Protein AF-A0A372DGR2-F1 (afdb_monomer_lite)

Structure (mmCIF, N/CA/C/O backbone):
data_AF-A0A372DGR2-F1
#
_entry.id   AF-A0A372DGR2-F1
#
loop_
_atom_site.group_PDB
_atom_site.id
_atom_site.type_symbol
_atom_site.label_atom_id
_atom_site.label_alt_id
_atom_site.label_comp_id
_atom_site.label_asym_id
_atom_site.label_entity_id
_atom_site.label_seq_id
_atom_site.pdbx_PDB_ins_code
_atom_s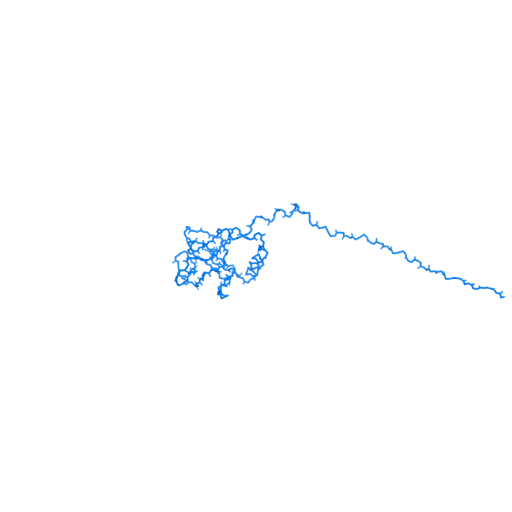ite.Cartn_x
_atom_site.Cartn_y
_atom_site.Cartn_z
_atom_site.occupancy
_atom_site.B_iso_or_equiv
_atom_site.auth_seq_id
_atom_site.auth_comp_id
_atom_site.auth_asym_id
_atom_site.auth_atom_id
_atom_site.pdbx_PDB_model_num
ATOM 1 N N . MET A 1 1 ? 51.863 -14.908 -82.531 1.00 50.97 1 MET A N 1
ATOM 2 C CA . MET A 1 1 ? 51.468 -15.697 -81.339 1.00 50.97 1 MET A CA 1
ATOM 3 C C . MET A 1 1 ? 52.268 -15.200 -80.140 1.00 50.97 1 MET A C 1
ATOM 5 O O . MET A 1 1 ? 53.485 -15.149 -80.269 1.00 50.97 1 MET A O 1
ATOM 9 N N . LYS A 1 2 ? 51.582 -14.776 -79.063 1.00 42.38 2 LYS A N 1
ATOM 10 C CA . LYS A 1 2 ? 52.027 -14.264 -77.731 1.00 42.38 2 LYS A CA 1
ATOM 11 C C . LYS A 1 2 ? 50.974 -13.221 -77.287 1.00 42.38 2 LYS A C 1
ATOM 13 O O . LYS A 1 2 ? 50.573 -12.446 -78.145 1.00 42.38 2 LYS A O 1
ATOM 18 N N . LEU A 1 3 ? 50.520 -13.110 -76.035 1.00 44.31 3 LEU A N 1
ATOM 19 C CA . LEU A 1 3 ? 50.443 -14.059 -74.906 1.00 44.31 3 LEU A CA 1
ATOM 20 C C . LEU A 1 3 ? 49.374 -13.530 -73.901 1.00 44.31 3 LEU A C 1
ATOM 22 O O . LEU A 1 3 ? 49.046 -12.350 -73.957 1.00 44.31 3 LEU A O 1
ATOM 26 N N . PHE A 1 4 ? 48.855 -14.366 -72.993 1.00 41.03 4 PHE A N 1
ATOM 27 C CA . PHE A 1 4 ? 47.950 -13.991 -71.878 1.00 41.03 4 PHE A CA 1
ATOM 28 C C . PHE A 1 4 ? 48.737 -13.845 -70.546 1.00 41.03 4 PHE A C 1
ATOM 30 O O . PHE A 1 4 ? 49.866 -14.328 -70.472 1.00 41.03 4 PHE A O 1
ATOM 37 N N . TRP A 1 5 ? 48.239 -13.260 -69.441 1.00 39.56 5 TRP A N 1
ATOM 38 C CA . TRP A 1 5 ? 46.909 -12.672 -69.154 1.00 39.56 5 TRP A CA 1
ATOM 39 C C . TRP A 1 5 ? 46.980 -11.126 -68.994 1.00 39.56 5 TRP A C 1
ATOM 41 O O . TRP A 1 5 ? 47.382 -10.506 -69.968 1.00 39.56 5 TRP A O 1
ATOM 51 N N . ILE A 1 6 ? 46.620 -10.387 -67.922 1.00 53.47 6 ILE A N 1
ATOM 52 C CA . ILE A 1 6 ? 46.228 -10.620 -66.503 1.00 53.47 6 ILE A CA 1
ATOM 53 C C . ILE A 1 6 ? 45.030 -9.698 -66.143 1.00 53.47 6 ILE A C 1
ATOM 55 O O . ILE A 1 6 ? 44.816 -8.677 -66.789 1.00 53.47 6 ILE A O 1
ATOM 59 N N . PHE A 1 7 ? 44.233 -10.065 -65.129 1.00 52.03 7 PHE A N 1
ATOM 60 C CA . PHE A 1 7 ? 43.078 -9.298 -64.628 1.00 52.03 7 PHE A CA 1
ATOM 61 C C . PHE A 1 7 ? 43.463 -7.923 -64.046 1.00 52.03 7 PHE A C 1
ATOM 63 O O . PHE A 1 7 ? 44.290 -7.842 -63.140 1.00 52.03 7 PHE A O 1
ATOM 70 N N . GLY A 1 8 ? 42.769 -6.864 -64.474 1.00 49.88 8 GLY A N 1
ATOM 71 C CA . GLY A 1 8 ? 42.747 -5.567 -63.789 1.00 49.88 8 GLY A CA 1
ATOM 72 C C . GLY A 1 8 ? 41.534 -5.446 -62.864 1.00 49.88 8 GLY A C 1
ATOM 73 O O . GLY A 1 8 ? 40.503 -4.918 -63.274 1.00 49.88 8 GLY A O 1
ATOM 74 N N . SER A 1 9 ? 41.631 -5.946 -61.631 1.00 60.91 9 SER A N 1
ATOM 75 C CA . SER A 1 9 ? 40.553 -5.812 -60.640 1.00 60.91 9 SER A CA 1
ATOM 76 C C . SER A 1 9 ? 40.361 -4.352 -60.222 1.00 60.91 9 SER A C 1
ATOM 78 O O . SER A 1 9 ? 41.267 -3.756 -59.639 1.00 60.91 9 SER A O 1
ATOM 80 N N . LEU A 1 10 ? 39.168 -3.786 -60.445 1.00 56.50 10 LEU A N 1
ATOM 81 C CA . LEU A 1 10 ? 38.790 -2.514 -59.823 1.00 56.50 10 LEU A CA 1
ATOM 82 C C . LEU A 1 10 ? 38.630 -2.713 -58.310 1.00 56.50 10 LEU A C 1
ATOM 84 O O . LEU A 1 10 ? 37.613 -3.221 -57.839 1.00 56.50 10 LEU A O 1
ATOM 88 N N . LEU A 1 11 ? 39.626 -2.270 -57.546 1.00 63.41 11 LEU A N 1
ATOM 89 C CA . LEU A 1 11 ? 39.488 -2.070 -56.108 1.00 63.41 11 LEU A CA 1
ATOM 90 C C . LEU A 1 11 ? 38.617 -0.833 -55.861 1.00 63.41 11 LEU A C 1
ATOM 92 O O . LEU A 1 11 ? 39.102 0.297 -55.871 1.00 63.41 11 LEU A O 1
ATOM 96 N N . LEU A 1 12 ? 37.323 -1.061 -55.634 1.00 62.78 12 LEU A N 1
ATOM 97 C CA . LEU A 1 12 ? 36.439 -0.064 -55.034 1.00 62.78 12 LEU A CA 1
ATOM 98 C C . LEU A 1 12 ? 36.964 0.279 -53.628 1.00 62.78 12 LEU A C 1
ATOM 100 O O . LEU A 1 12 ? 37.044 -0.623 -52.789 1.00 62.78 12 LEU A O 1
ATOM 104 N N . PRO A 1 13 ? 37.304 1.545 -53.328 1.00 56.25 13 PRO A N 1
ATOM 105 C CA . PRO A 1 13 ? 37.639 1.933 -51.969 1.00 56.25 13 PRO A CA 1
ATOM 106 C C . PRO A 1 13 ? 36.369 1.874 -51.113 1.00 56.25 13 PRO A C 1
ATOM 108 O O . PRO A 1 13 ? 35.437 2.653 -51.322 1.00 56.25 13 PRO A O 1
ATOM 111 N N . LEU A 1 14 ? 36.325 0.966 -50.133 1.00 63.41 14 LEU A N 1
ATOM 112 C CA . LEU A 1 14 ? 35.299 1.021 -49.093 1.00 63.41 14 LEU A CA 1
ATOM 113 C C . LEU A 1 14 ? 35.525 2.288 -48.265 1.00 63.41 14 LEU A C 1
ATOM 115 O O . LEU A 1 14 ? 36.406 2.337 -47.405 1.00 63.41 14 LEU A O 1
ATOM 119 N N . ALA A 1 15 ? 34.711 3.310 -48.518 1.00 63.06 15 ALA A N 1
ATOM 120 C CA . ALA A 1 15 ? 34.614 4.465 -47.645 1.00 63.06 15 ALA A CA 1
ATOM 121 C C . ALA A 1 15 ? 34.016 4.014 -46.304 1.00 63.06 15 ALA A C 1
ATOM 123 O O . ALA A 1 15 ? 32.806 3.818 -46.181 1.00 63.06 15 ALA A O 1
ATOM 124 N N . LEU A 1 16 ? 34.878 3.825 -45.303 1.00 60.34 16 LEU A N 1
ATOM 125 C CA . LEU A 1 16 ? 34.468 3.617 -43.919 1.00 60.34 16 LEU A CA 1
ATOM 126 C C . LEU A 1 16 ? 33.766 4.886 -43.427 1.00 60.34 16 LEU A C 1
ATOM 128 O O . LEU A 1 16 ? 34.415 5.855 -43.034 1.00 60.34 16 LEU A O 1
ATOM 132 N N . ALA A 1 17 ? 32.434 4.883 -43.467 1.00 66.88 17 ALA A N 1
ATOM 133 C CA . ALA A 1 17 ? 31.646 5.900 -42.790 1.00 66.88 17 ALA A CA 1
ATOM 134 C C . ALA A 1 17 ? 31.990 5.868 -41.288 1.00 66.88 17 ALA A C 1
ATOM 136 O O . ALA A 1 17 ? 32.065 4.774 -40.715 1.00 66.88 17 ALA A O 1
ATOM 137 N N . PRO A 1 18 ? 32.202 7.024 -40.632 1.00 59.94 18 PRO A N 1
ATOM 138 C CA . PRO A 1 18 ? 32.407 7.046 -39.194 1.00 59.94 18 PRO A CA 1
ATOM 139 C C . PRO A 1 18 ? 31.157 6.477 -38.524 1.00 59.94 18 PRO A C 1
ATOM 141 O O . PRO A 1 18 ? 30.049 6.978 -38.728 1.00 59.94 18 PRO A O 1
ATOM 144 N N . ILE A 1 19 ? 31.332 5.415 -37.738 1.00 66.06 19 ILE A N 1
ATOM 145 C CA . ILE A 1 19 ? 30.245 4.870 -36.930 1.00 66.06 19 ILE A CA 1
ATOM 146 C C . ILE A 1 19 ? 29.890 5.957 -35.919 1.00 66.06 19 ILE A C 1
ATOM 148 O O . ILE A 1 19 ? 30.686 6.243 -35.026 1.00 66.06 19 ILE A O 1
ATOM 152 N N . ALA A 1 20 ? 28.726 6.588 -36.075 1.00 62.59 20 ALA A N 1
ATOM 153 C CA . ALA A 1 20 ? 28.216 7.518 -35.081 1.00 62.59 20 ALA A CA 1
ATOM 154 C C . ALA A 1 20 ? 27.999 6.727 -33.787 1.00 62.59 20 ALA A C 1
ATOM 156 O O . ALA A 1 20 ? 27.047 5.952 -33.673 1.00 62.59 20 ALA A O 1
ATOM 157 N N . GLN A 1 21 ? 28.936 6.856 -32.846 1.00 55.84 21 GLN A N 1
ATOM 158 C CA . GLN A 1 21 ? 28.847 6.187 -31.560 1.00 55.84 21 GLN A CA 1
ATOM 159 C C . GLN A 1 21 ? 27.651 6.787 -30.828 1.00 55.84 21 GLN A C 1
ATOM 161 O O . GLN A 1 21 ? 27.705 7.934 -30.394 1.00 55.84 21 GLN A O 1
ATOM 166 N N . ALA A 1 22 ? 26.562 6.023 -30.724 1.00 58.34 22 ALA A N 1
ATOM 167 C CA . ALA A 1 22 ? 25.465 6.374 -29.838 1.00 58.34 22 ALA A CA 1
ATOM 168 C C . ALA A 1 22 ? 26.050 6.478 -28.427 1.00 58.34 22 ALA A C 1
ATOM 170 O O . ALA A 1 22 ? 26.520 5.477 -27.881 1.00 58.34 22 ALA A O 1
ATOM 171 N N . GLU A 1 23 ? 26.104 7.697 -27.893 1.00 56.72 23 GLU A N 1
ATOM 172 C CA . GLU A 1 23 ? 26.782 7.979 -26.634 1.00 56.72 23 GLU A CA 1
ATOM 173 C C . GLU A 1 23 ? 26.111 7.182 -25.516 1.00 56.72 23 GLU A C 1
ATOM 175 O O . GLU A 1 23 ? 24.978 7.462 -25.122 1.00 56.72 23 GLU A O 1
ATOM 180 N N . THR A 1 24 ? 26.800 6.154 -25.014 1.00 60.50 24 THR A N 1
ATOM 181 C CA . THR A 1 24 ? 26.371 5.445 -23.809 1.00 60.50 24 THR A CA 1
ATOM 182 C C . THR A 1 24 ? 26.334 6.467 -22.673 1.00 60.50 24 THR A C 1
ATOM 184 O O . THR A 1 24 ? 27.393 7.044 -22.396 1.00 60.50 24 THR A O 1
ATOM 187 N N . PRO A 1 25 ? 25.175 6.717 -22.032 1.00 52.19 25 PRO A N 1
ATOM 188 C CA . PRO A 1 25 ? 25.067 7.742 -21.001 1.00 52.19 25 PRO A CA 1
ATOM 189 C C . PRO A 1 25 ? 26.138 7.551 -19.929 1.00 52.19 25 PRO A C 1
ATOM 191 O O . PRO A 1 25 ? 26.360 6.427 -19.467 1.00 52.19 25 PRO A O 1
ATOM 194 N N . ARG A 1 26 ? 26.820 8.636 -19.541 1.00 55.31 26 ARG A N 1
ATOM 195 C CA . ARG A 1 26 ? 27.791 8.572 -18.445 1.00 55.31 26 ARG A CA 1
ATOM 196 C C . ARG A 1 26 ? 27.059 8.148 -17.171 1.00 55.31 26 ARG A C 1
ATOM 198 O O . ARG A 1 26 ? 25.943 8.595 -16.908 1.00 55.31 26 ARG A O 1
ATOM 205 N N . SER A 1 27 ? 27.708 7.306 -16.370 1.00 55.25 27 SER A N 1
ATOM 206 C CA . SER A 1 27 ? 27.178 6.783 -15.100 1.00 55.25 27 SER A CA 1
ATOM 207 C C . SER A 1 27 ? 26.738 7.871 -14.120 1.00 55.25 27 SER A C 1
ATOM 209 O O . SER A 1 27 ? 25.918 7.621 -13.237 1.00 55.25 27 SER A O 1
ATOM 211 N N . ASP A 1 28 ? 27.292 9.067 -14.280 1.00 56.03 28 ASP A N 1
ATOM 212 C CA . ASP A 1 28 ? 27.238 10.135 -13.292 1.00 56.03 28 ASP A CA 1
ATOM 213 C C . ASP A 1 28 ? 26.069 11.094 -13.588 1.00 56.03 28 ASP A C 1
ATOM 215 O O . ASP A 1 28 ? 25.404 11.562 -12.667 1.00 56.03 28 ASP A O 1
ATOM 219 N N . ASP A 1 29 ? 25.705 11.256 -14.867 1.00 51.03 29 ASP A N 1
ATOM 220 C CA . ASP A 1 29 ? 24.482 11.955 -15.296 1.00 51.03 29 ASP A CA 1
ATOM 221 C C . ASP A 1 29 ? 23.209 11.152 -14.945 1.00 51.03 29 ASP A C 1
ATOM 223 O O . ASP A 1 29 ? 22.126 11.711 -14.766 1.00 51.03 29 ASP A O 1
ATOM 227 N N . MET A 1 30 ? 23.335 9.830 -14.764 1.00 49.31 30 MET A N 1
ATOM 228 C CA . MET A 1 30 ? 22.242 8.933 -14.357 1.00 49.31 30 MET A CA 1
ATOM 229 C C . MET A 1 30 ? 21.843 9.080 -12.869 1.00 49.31 30 MET A C 1
ATOM 231 O O . MET A 1 30 ? 20.979 8.353 -12.380 1.00 49.31 30 MET A O 1
ATOM 235 N N . GLN A 1 31 ? 22.432 10.029 -12.132 1.00 49.44 31 GLN A N 1
ATOM 236 C CA . GLN A 1 31 ? 22.190 10.215 -10.695 1.00 49.44 31 GLN A CA 1
ATOM 237 C C . GLN A 1 31 ? 21.084 11.241 -10.373 1.00 49.44 31 GLN A C 1
ATOM 239 O O . GLN A 1 31 ? 20.654 11.323 -9.224 1.00 49.44 31 GLN A O 1
ATOM 244 N N . LEU A 1 32 ? 20.545 11.967 -11.367 1.00 50.12 32 LEU A N 1
ATOM 245 C CA . LEU A 1 32 ? 19.488 12.980 -11.165 1.00 50.12 32 LEU A CA 1
ATOM 246 C C . LEU A 1 32 ? 18.043 12.514 -11.463 1.00 50.12 32 LEU A C 1
ATOM 248 O O . LEU A 1 32 ? 17.153 13.338 -11.662 1.00 50.12 32 LEU A O 1
ATOM 252 N N . ALA A 1 33 ? 17.788 11.201 -11.463 1.00 46.50 33 ALA A N 1
ATOM 253 C CA . ALA A 1 33 ? 16.443 10.620 -11.627 1.00 46.50 33 ALA A CA 1
ATOM 254 C C . ALA A 1 33 ? 16.054 9.606 -10.525 1.00 46.50 33 ALA A C 1
ATOM 256 O O . ALA A 1 33 ? 15.046 8.913 -10.650 1.00 46.50 33 ALA A O 1
ATOM 257 N N . LEU A 1 34 ? 16.843 9.515 -9.444 1.00 46.91 34 LEU A N 1
ATOM 258 C CA . LEU A 1 34 ? 16.670 8.545 -8.352 1.00 46.91 34 LEU A CA 1
ATOM 259 C C . LEU A 1 34 ? 16.427 9.208 -6.984 1.00 46.91 34 LEU A C 1
ATOM 261 O O . LEU A 1 34 ? 16.972 8.793 -5.964 1.00 46.91 34 LEU A O 1
ATOM 265 N N . THR A 1 35 ? 15.530 10.197 -6.932 1.00 48.56 35 THR A N 1
ATOM 266 C CA . THR A 1 35 ? 14.737 10.409 -5.711 1.00 48.56 35 THR A CA 1
ATOM 267 C C . THR A 1 35 ? 13.869 9.166 -5.532 1.00 48.56 35 THR A C 1
ATOM 269 O O . THR A 1 35 ? 12.866 9.032 -6.234 1.00 48.56 35 THR A O 1
ATOM 272 N N . ASP A 1 36 ? 14.317 8.224 -4.696 1.00 54.34 36 ASP A N 1
ATOM 273 C CA . ASP A 1 36 ? 13.857 6.830 -4.722 1.00 54.34 36 ASP A CA 1
ATOM 274 C C . ASP A 1 36 ? 12.318 6.712 -4.781 1.00 54.34 36 ASP A C 1
ATOM 276 O O . ASP A 1 36 ? 11.640 7.065 -3.807 1.00 54.34 36 ASP A O 1
ATOM 280 N N . PRO A 1 37 ? 11.748 6.209 -5.896 1.00 55.31 37 PRO A N 1
ATOM 281 C CA . PRO A 1 37 ? 10.303 6.098 -6.052 1.00 55.31 37 PRO A CA 1
ATOM 282 C C . PRO A 1 37 ? 9.683 5.058 -5.106 1.00 55.31 37 PRO A C 1
ATOM 284 O O . PRO A 1 37 ? 8.457 4.988 -5.000 1.00 55.31 37 PRO A O 1
ATOM 287 N N . LEU A 1 38 ? 10.479 4.218 -4.441 1.00 60.34 38 LEU A N 1
ATOM 288 C CA . LEU A 1 38 ? 10.016 3.072 -3.660 1.00 60.34 38 LEU A CA 1
ATOM 289 C C . LEU A 1 38 ? 9.844 3.371 -2.161 1.00 60.34 38 LEU A C 1
ATOM 291 O O . LEU A 1 38 ? 9.204 2.576 -1.476 1.00 60.34 38 LEU A O 1
ATOM 295 N N . GLN A 1 39 ? 10.279 4.546 -1.685 1.00 66.25 39 GLN A N 1
ATOM 296 C CA . GLN A 1 39 ? 10.120 5.021 -0.294 1.00 66.25 39 GLN A CA 1
ATOM 297 C C . GLN A 1 39 ? 8.675 4.965 0.240 1.00 66.25 39 GLN A C 1
ATOM 299 O O . GLN A 1 39 ? 8.468 4.825 1.441 1.00 66.25 39 GLN A O 1
ATOM 304 N N . ASN A 1 40 ? 7.676 5.051 -0.645 1.00 84.69 40 ASN A N 1
ATOM 305 C CA . ASN A 1 40 ? 6.256 5.056 -0.285 1.00 84.69 40 ASN A CA 1
ATOM 306 C C . ASN A 1 40 ? 5.556 3.695 -0.488 1.00 84.69 40 ASN A C 1
ATOM 308 O O . ASN A 1 40 ? 4.326 3.639 -0.581 1.00 84.69 40 ASN A O 1
ATOM 312 N N . LEU A 1 41 ? 6.300 2.597 -0.638 1.00 89.12 41 LEU A N 1
ATOM 313 C CA . LEU A 1 41 ? 5.707 1.261 -0.696 1.00 89.12 41 LEU A CA 1
ATOM 314 C C . LEU A 1 41 ? 5.372 0.749 0.705 1.00 89.12 41 LEU A C 1
ATOM 316 O O . LEU A 1 41 ? 6.167 0.887 1.629 1.00 89.12 41 LEU A O 1
ATOM 320 N N . CYS A 1 42 ? 4.224 0.087 0.836 1.00 92.12 42 CYS A N 1
ATOM 321 C CA . CYS A 1 42 ? 3.824 -0.587 2.068 1.00 92.12 42 CYS A CA 1
ATOM 322 C C . CYS A 1 42 ? 3.165 -1.939 1.766 1.00 92.12 42 CYS A C 1
ATOM 324 O O . CYS A 1 42 ? 2.511 -2.108 0.736 1.00 92.12 42 CYS A O 1
ATOM 326 N N . ILE A 1 43 ? 3.298 -2.893 2.683 1.00 93.44 43 ILE A N 1
ATOM 327 C CA . ILE A 1 43 ? 2.576 -4.168 2.667 1.00 93.44 43 ILE A CA 1
ATOM 328 C C . ILE A 1 43 ? 1.442 -4.096 3.690 1.00 93.44 43 ILE A C 1
ATOM 330 O O . ILE A 1 43 ? 1.646 -3.665 4.828 1.00 93.44 43 ILE A O 1
ATOM 334 N N . VAL A 1 44 ? 0.246 -4.524 3.290 1.00 96.31 44 VAL A N 1
ATOM 335 C CA . VAL A 1 44 ? -0.889 -4.697 4.201 1.00 96.31 44 VAL A CA 1
ATOM 336 C C . VAL A 1 44 ? -0.618 -5.879 5.133 1.00 96.31 44 VAL A C 1
ATOM 338 O O . VA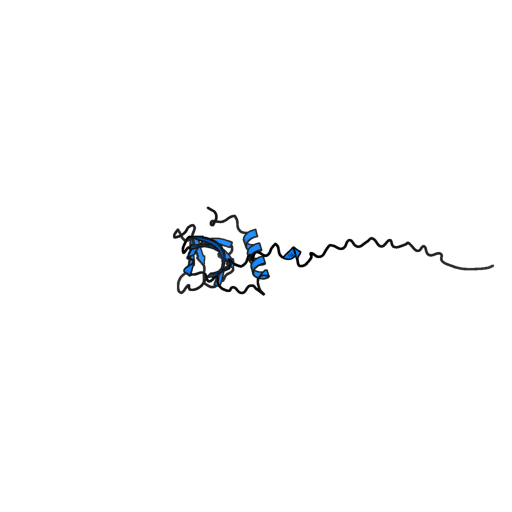L A 1 44 ? -0.298 -6.977 4.680 1.00 96.31 44 VAL A O 1
ATOM 341 N N . THR A 1 45 ? -0.738 -5.652 6.438 1.00 95.75 45 THR A N 1
ATOM 342 C CA . THR A 1 45 ? -0.422 -6.633 7.483 1.00 95.75 45 THR A CA 1
ATOM 343 C C . THR A 1 45 ? -1.312 -6.450 8.720 1.00 95.75 45 THR A C 1
ATOM 345 O O . THR A 1 45 ? -2.143 -5.544 8.782 1.00 95.75 45 THR A O 1
ATOM 348 N N . ASN A 1 46 ? -1.132 -7.308 9.727 1.00 95.62 46 ASN A N 1
ATOM 349 C CA . ASN A 1 46 ? -1.848 -7.320 11.009 1.00 95.62 46 ASN A CA 1
ATOM 350 C C . ASN A 1 46 ? -3.377 -7.522 10.924 1.00 95.62 46 ASN A C 1
ATOM 352 O O . ASN A 1 46 ? -4.064 -7.401 11.941 1.00 95.62 46 ASN A O 1
ATOM 356 N N . ILE A 1 47 ? -3.934 -7.892 9.763 1.00 96.44 47 ILE A N 1
ATOM 357 C CA . ILE A 1 47 ? -5.340 -8.306 9.666 1.00 96.44 47 ILE A CA 1
ATOM 358 C C . ILE A 1 47 ? -5.476 -9.707 10.273 1.00 96.44 47 ILE A C 1
ATOM 360 O O . ILE A 1 47 ? -4.966 -10.680 9.721 1.00 96.44 47 ILE A O 1
ATOM 364 N N . GLN A 1 48 ? -6.178 -9.801 11.404 1.00 96.94 48 GLN A N 1
ATOM 365 C CA . GLN A 1 48 ? -6.485 -11.070 12.083 1.00 96.94 48 GLN A CA 1
ATOM 366 C C . GLN A 1 48 ? -7.829 -11.669 11.632 1.00 96.94 48 GLN A C 1
ATOM 368 O O . GLN A 1 48 ? -8.007 -12.884 11.639 1.00 96.94 48 GLN A O 1
ATOM 373 N N . GLN A 1 49 ? -8.791 -10.817 11.261 1.00 94.81 49 GLN A N 1
ATOM 374 C CA . GLN A 1 49 ? -10.127 -11.188 10.784 1.00 94.81 49 GLN A CA 1
ATOM 375 C C . GLN A 1 49 ? -10.646 -10.118 9.811 1.00 94.81 49 GLN A C 1
ATOM 377 O O . GLN A 1 49 ? -10.351 -8.934 9.975 1.00 94.81 49 GLN A O 1
ATOM 382 N N . GLY A 1 50 ? -11.462 -10.519 8.834 1.00 94.94 50 GLY A N 1
ATOM 383 C CA . GLY A 1 50 ? -12.019 -9.604 7.833 1.00 94.94 50 GLY A CA 1
ATOM 384 C C . GLY A 1 50 ? -10.978 -9.120 6.818 1.00 94.94 50 GLY A C 1
ATOM 385 O O . GLY A 1 50 ? -10.078 -9.867 6.451 1.00 94.94 50 GLY A O 1
ATOM 386 N N . GLN A 1 51 ? -11.132 -7.882 6.342 1.00 97.12 51 GLN A N 1
ATOM 387 C CA . GLN A 1 51 ? -10.269 -7.243 5.340 1.00 97.12 51 GLN A CA 1
ATOM 388 C C . GLN A 1 51 ? -10.079 -5.752 5.656 1.00 97.12 51 GLN A C 1
ATOM 390 O O . GLN A 1 51 ? -10.974 -5.104 6.208 1.00 97.12 51 GLN A O 1
ATOM 395 N N . LEU A 1 52 ? -8.942 -5.179 5.253 1.00 97.81 52 LEU A N 1
ATOM 396 C CA . LEU A 1 52 ? -8.670 -3.747 5.375 1.00 97.81 52 LEU A CA 1
ATOM 397 C C . LEU A 1 52 ? -9.513 -2.971 4.354 1.00 97.81 52 LEU A C 1
ATOM 399 O O . LEU A 1 52 ? -9.260 -3.002 3.153 1.00 97.81 52 LEU A O 1
ATOM 403 N N . ALA A 1 53 ? -10.533 -2.269 4.843 1.00 97.19 53 ALA A N 1
ATOM 404 C CA . ALA A 1 53 ? -11.465 -1.514 4.012 1.00 97.19 53 ALA A CA 1
ATOM 405 C C . ALA A 1 53 ? -10.798 -0.315 3.307 1.00 97.19 53 ALA A C 1
ATOM 407 O O . ALA A 1 53 ? -10.435 0.662 3.967 1.00 97.19 53 ALA A O 1
ATOM 408 N N . VAL A 1 54 ? -10.740 -0.358 1.972 1.00 95.94 54 VAL A N 1
ATOM 409 C CA . VAL A 1 54 ? -10.460 0.798 1.105 1.00 95.94 54 VAL A CA 1
ATOM 410 C C . VAL A 1 54 ? -11.716 1.658 1.017 1.00 95.94 54 VAL A C 1
ATOM 412 O O . VAL A 1 54 ? -12.804 1.142 0.750 1.00 95.94 54 VAL A O 1
ATOM 415 N N . ARG A 1 55 ? -11.583 2.969 1.221 1.00 95.25 55 ARG A N 1
ATOM 416 C CA . ARG A 1 55 ? -12.703 3.916 1.333 1.00 95.25 55 ARG A CA 1
ATOM 417 C C . ARG A 1 55 ? -12.563 5.085 0.367 1.00 95.25 55 ARG A C 1
ATOM 419 O O . ARG A 1 55 ? -11.460 5.448 -0.032 1.00 95.25 55 ARG A O 1
ATOM 426 N N . ASN A 1 56 ? -13.690 5.707 0.027 1.00 91.50 56 ASN A N 1
ATOM 427 C CA . ASN A 1 56 ? -13.704 6.906 -0.825 1.00 91.50 56 ASN A CA 1
ATOM 428 C C . ASN A 1 56 ? -13.077 8.132 -0.128 1.00 91.50 56 ASN A C 1
ATOM 430 O O . ASN A 1 56 ? -12.583 9.031 -0.798 1.00 91.50 56 ASN A O 1
ATOM 434 N N . SER A 1 57 ? -13.101 8.162 1.206 1.00 92.56 57 SER A N 1
ATOM 435 C CA . SER A 1 57 ? -12.574 9.226 2.070 1.00 92.56 57 SER A CA 1
ATOM 436 C C . SER A 1 57 ? -12.165 8.642 3.436 1.00 92.56 57 SER A C 1
ATOM 438 O O . SER A 1 57 ? -12.605 7.532 3.767 1.00 92.56 57 SER A O 1
ATOM 440 N N . PRO A 1 58 ? -11.365 9.352 4.257 1.00 93.50 58 PRO A N 1
ATOM 441 C CA . PRO A 1 58 ? -11.075 8.958 5.638 1.00 93.50 58 PRO A CA 1
ATOM 442 C C . PRO A 1 58 ? -12.357 8.644 6.421 1.00 93.50 58 PRO A C 1
ATOM 444 O O . PRO A 1 58 ? -13.294 9.439 6.442 1.00 93.50 58 PRO A O 1
ATOM 447 N N . GLY A 1 59 ? -12.441 7.452 7.018 1.00 89.44 59 GLY A N 1
ATOM 448 C CA . GLY A 1 59 ? -13.628 6.976 7.746 1.00 89.44 59 GLY A CA 1
ATOM 449 C C . GLY A 1 59 ? -14.879 6.671 6.899 1.00 89.44 59 GLY A C 1
ATOM 450 O O . GLY A 1 59 ? -15.768 5.976 7.388 1.00 89.44 59 GLY A O 1
ATOM 451 N N . GLY A 1 60 ? -14.944 7.114 5.638 1.00 91.50 60 GLY A N 1
ATOM 452 C CA . GLY A 1 60 ? -16.116 7.016 4.760 1.00 91.50 60 GLY A CA 1
ATOM 453 C C . GLY A 1 60 ? -16.500 5.596 4.325 1.00 91.50 60 GLY A C 1
ATOM 454 O O . GLY A 1 60 ? -15.963 4.599 4.809 1.00 91.50 60 GLY A O 1
ATOM 455 N N . GLN A 1 61 ? -17.452 5.480 3.395 1.00 93.12 61 GLN A N 1
ATOM 456 C CA . GLN A 1 61 ? -17.951 4.181 2.927 1.00 93.12 61 GLN A CA 1
ATOM 457 C C . GLN A 1 61 ? -16.833 3.318 2.310 1.00 93.12 61 GLN A C 1
ATOM 459 O O . GLN A 1 61 ? -16.022 3.802 1.516 1.00 93.12 61 GLN A O 1
ATOM 464 N N . SER A 1 62 ? -16.823 2.028 2.665 1.00 94.31 62 SER A N 1
ATOM 465 C CA . SER A 1 62 ? -15.941 1.018 2.068 1.00 94.31 62 SER A CA 1
ATOM 466 C C . SER A 1 62 ? -16.369 0.676 0.638 1.00 94.31 62 SER A C 1
ATOM 468 O O . SER A 1 62 ? -17.560 0.512 0.371 1.00 94.31 62 SER A O 1
ATOM 470 N N . ARG A 1 63 ? -15.393 0.535 -0.263 1.00 93.19 63 ARG A N 1
ATOM 471 C CA . ARG A 1 63 ? -15.583 0.165 -1.679 1.00 93.19 63 ARG A CA 1
ATOM 472 C C . ARG A 1 63 ? -14.901 -1.147 -2.082 1.00 93.19 63 ARG A C 1
ATOM 474 O O . ARG A 1 63 ? -15.231 -1.699 -3.127 1.00 93.19 63 ARG A O 1
ATOM 481 N N . ALA A 1 64 ? -13.926 -1.601 -1.298 1.00 95.00 64 ALA A N 1
ATOM 482 C CA . ALA A 1 64 ? -13.154 -2.827 -1.494 1.00 95.00 64 ALA A CA 1
ATOM 483 C C . ALA A 1 64 ? -12.481 -3.216 -0.167 1.00 95.00 64 ALA A C 1
ATOM 485 O O . ALA A 1 64 ? -12.309 -2.364 0.706 1.00 95.00 64 ALA A O 1
ATOM 486 N N . GLY A 1 65 ? -12.078 -4.476 -0.025 1.00 96.88 65 GLY A N 1
ATOM 487 C CA . GLY A 1 65 ? -11.216 -4.936 1.063 1.00 96.88 65 GLY A CA 1
ATOM 488 C C . GLY A 1 65 ? -9.860 -5.386 0.525 1.00 96.88 65 GLY A C 1
ATOM 489 O O . GLY A 1 65 ? -9.796 -5.955 -0.565 1.00 96.88 65 GLY A O 1
ATOM 490 N N . LEU A 1 66 ? -8.794 -5.104 1.273 1.00 97.75 66 LEU A N 1
ATOM 491 C CA . LEU A 1 66 ? -7.459 -5.660 1.058 1.00 97.75 66 LEU A CA 1
ATOM 492 C C . LEU A 1 66 ? -7.212 -6.790 2.058 1.00 97.75 66 LEU A C 1
ATOM 494 O O . LEU A 1 66 ? -7.646 -6.713 3.211 1.00 97.75 66 LEU A O 1
ATOM 498 N N . ASP A 1 67 ? -6.504 -7.813 1.605 1.00 97.69 67 ASP A N 1
ATOM 499 C CA . ASP A 1 67 ? -6.021 -8.921 2.423 1.00 97.69 67 ASP A CA 1
ATOM 500 C C . ASP A 1 67 ? -4.611 -8.591 2.958 1.00 97.69 67 ASP A C 1
ATOM 502 O O . ASP A 1 67 ? -4.005 -7.592 2.554 1.00 97.69 67 ASP A O 1
ATOM 506 N N . ASN A 1 68 ? -4.055 -9.424 3.847 1.00 96.06 68 ASN A N 1
ATOM 507 C CA . ASN A 1 68 ? -2.615 -9.357 4.127 1.00 96.06 68 ASN A CA 1
ATOM 508 C C . ASN A 1 68 ? -1.820 -9.630 2.829 1.00 96.06 68 ASN A C 1
ATOM 510 O O . ASN A 1 68 ? -2.343 -10.209 1.874 1.00 96.06 68 ASN A O 1
ATOM 514 N N . ASP A 1 69 ? -0.564 -9.190 2.779 1.00 94.06 69 ASP A N 1
ATOM 515 C CA . ASP A 1 69 ? 0.336 -9.334 1.622 1.00 94.06 69 ASP A CA 1
ATOM 516 C C . ASP A 1 69 ? -0.113 -8.577 0.350 1.00 94.06 69 ASP A C 1
ATOM 518 O O . ASP A 1 69 ? 0.486 -8.715 -0.722 1.00 94.06 69 ASP A O 1
ATOM 522 N N . ASN A 1 70 ? -1.128 -7.706 0.443 1.00 95.06 70 ASN A N 1
ATOM 523 C CA . ASN A 1 70 ? -1.367 -6.681 -0.573 1.00 95.06 70 ASN A CA 1
ATOM 524 C C . ASN A 1 70 ? -0.232 -5.641 -0.547 1.00 95.06 70 ASN A C 1
ATOM 526 O O . ASN A 1 70 ? -0.058 -4.929 0.442 1.00 95.06 70 ASN A O 1
ATOM 530 N N . LEU A 1 71 ? 0.502 -5.508 -1.655 1.00 93.31 71 LEU A N 1
ATOM 531 C CA . LEU A 1 71 ? 1.478 -4.436 -1.859 1.00 93.31 71 LEU A CA 1
ATOM 532 C C . LEU A 1 71 ? 0.759 -3.180 -2.358 1.00 93.31 71 LEU A C 1
ATOM 534 O O . LEU A 1 71 ? 0.059 -3.219 -3.377 1.00 93.31 71 LEU A O 1
ATOM 538 N N . VAL A 1 72 ? 0.973 -2.058 -1.677 1.00 93.38 72 VAL A N 1
ATOM 539 C CA . VAL A 1 72 ? 0.396 -0.755 -2.015 1.00 93.38 72 VAL A CA 1
ATOM 540 C C . VAL A 1 72 ? 1.474 0.321 -2.151 1.00 93.38 72 VAL A C 1
ATOM 542 O O . VAL A 1 72 ? 2.548 0.225 -1.563 1.00 93.38 72 VAL A O 1
ATOM 545 N N . GLU A 1 73 ? 1.172 1.363 -2.919 1.00 91.19 73 GLU A N 1
ATOM 546 C CA . GLU A 1 73 ? 1.929 2.619 -2.963 1.00 91.19 73 GLU A CA 1
ATOM 547 C C . GLU A 1 73 ? 1.101 3.718 -2.284 1.00 91.19 73 GLU A C 1
ATOM 549 O O . GLU A 1 73 ? -0.098 3.836 -2.551 1.00 91.19 73 GLU A O 1
ATOM 554 N N . VAL A 1 74 ? 1.727 4.502 -1.403 1.00 91.38 74 VAL A N 1
ATOM 555 C CA . VAL A 1 74 ? 1.123 5.634 -0.682 1.00 91.38 74 VAL A CA 1
ATOM 556 C C . VAL A 1 74 ? 1.431 6.951 -1.402 1.00 91.38 74 VAL A C 1
ATOM 558 O O . VAL A 1 74 ? 2.576 7.219 -1.763 1.00 91.38 74 VAL A O 1
ATOM 561 N N . TYR A 1 75 ? 0.431 7.822 -1.554 1.00 86.38 75 TYR A N 1
ATOM 562 C CA . TYR A 1 75 ? 0.616 9.161 -2.152 1.00 86.38 75 TYR A CA 1
ATOM 563 C C . TYR A 1 75 ? 0.307 10.305 -1.188 1.00 86.38 75 TYR A C 1
ATOM 565 O O . TYR A 1 75 ? 0.772 11.423 -1.388 1.00 86.38 75 TYR A O 1
ATOM 573 N N . GLN A 1 76 ? -0.492 10.042 -0.153 1.00 89.88 76 GLN A N 1
ATOM 574 C CA . GLN A 1 76 ? -0.942 11.049 0.803 1.00 89.88 76 GLN A CA 1
ATOM 575 C C . GLN A 1 76 ? -1.216 10.401 2.162 1.00 89.88 76 GLN A C 1
ATOM 577 O O . GLN A 1 76 ? -1.635 9.244 2.226 1.00 89.88 76 GLN A O 1
ATOM 582 N N . GLN A 1 77 ? -1.040 11.163 3.240 1.00 91.12 77 GLN A N 1
ATOM 583 C CA . GLN A 1 77 ? -1.436 10.774 4.590 1.00 91.12 77 GLN A CA 1
ATOM 584 C C . GLN A 1 77 ? -2.234 11.903 5.257 1.00 91.12 77 GLN A C 1
ATOM 586 O O . GLN A 1 77 ? -1.931 13.082 5.081 1.00 91.12 77 GLN A O 1
ATOM 591 N N . GLN A 1 78 ? -3.254 11.535 6.031 1.00 93.00 78 GLN A N 1
ATOM 592 C CA . GLN A 1 78 ? -4.096 12.428 6.822 1.00 93.00 78 GLN A CA 1
ATOM 593 C C . GLN A 1 78 ? -4.364 11.775 8.187 1.00 93.00 78 GLN A C 1
ATOM 595 O O . GLN A 1 78 ? -5.290 10.979 8.353 1.00 93.00 78 GLN A O 1
ATOM 600 N N . GLY A 1 79 ? -3.519 12.082 9.175 1.00 93.69 79 GLY A N 1
ATOM 601 C CA . GLY A 1 79 ? -3.563 11.431 10.488 1.00 93.69 79 GLY A CA 1
ATOM 602 C C . GLY A 1 79 ? -3.295 9.926 10.379 1.00 93.69 79 GLY A C 1
ATOM 603 O O . GLY A 1 79 ? -2.267 9.515 9.841 1.00 93.69 79 GLY A O 1
ATOM 604 N N . ASN A 1 80 ? -4.232 9.106 10.862 1.00 95.94 80 ASN A N 1
ATOM 605 C CA . ASN A 1 80 ? -4.170 7.641 10.788 1.00 95.94 80 ASN A CA 1
ATOM 606 C C . ASN A 1 80 ? -4.745 7.055 9.478 1.00 95.94 80 ASN A C 1
ATOM 608 O O . ASN A 1 80 ? -5.098 5.874 9.437 1.00 95.94 80 ASN A O 1
ATOM 612 N N . TRP A 1 8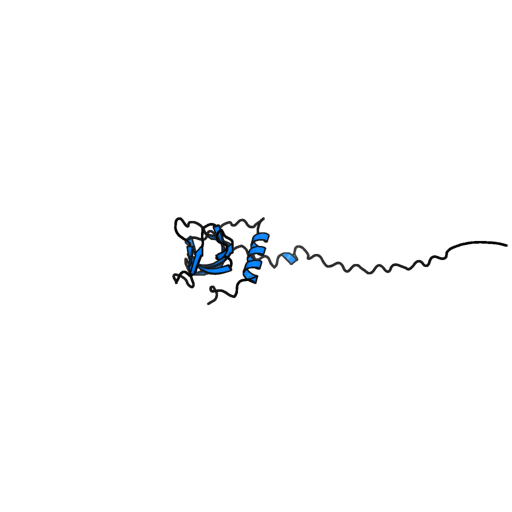1 ? -4.894 7.870 8.431 1.00 96.38 81 TRP A N 1
ATOM 613 C CA . TRP A 1 81 ? -5.354 7.433 7.114 1.00 96.38 81 TRP A CA 1
ATOM 614 C C . TRP A 1 81 ? -4.285 7.677 6.056 1.00 96.38 81 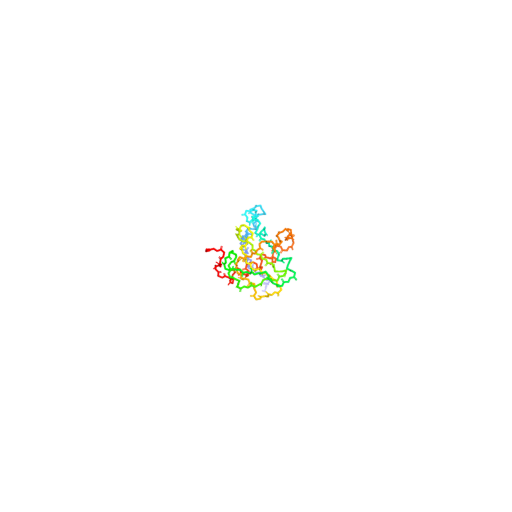TRP A C 1
ATOM 616 O O . TRP A 1 81 ? -3.785 8.792 5.927 1.00 96.38 81 TRP A O 1
ATOM 626 N N . SER A 1 82 ? -3.991 6.657 5.255 1.00 95.75 82 SER A N 1
ATOM 627 C CA . SER A 1 82 ? -3.117 6.748 4.082 1.00 95.75 82 SER A CA 1
ATOM 628 C C . SER A 1 82 ? -3.961 6.574 2.822 1.00 95.75 82 SER A C 1
ATOM 630 O O . SER A 1 82 ? -4.797 5.669 2.770 1.00 95.75 82 SER A O 1
ATOM 632 N N . CYS A 1 83 ? -3.757 7.413 1.807 1.00 94.38 83 CYS A N 1
ATOM 633 C CA . CYS A 1 83 ? -4.379 7.228 0.498 1.00 94.38 83 CYS A CA 1
ATOM 634 C C . CYS A 1 83 ? -3.428 6.471 -0.427 1.00 94.38 83 CYS A C 1
ATOM 636 O O . CYS A 1 83 ? -2.271 6.870 -0.607 1.00 94.38 83 CYS A O 1
ATOM 638 N N . VAL A 1 84 ? -3.913 5.348 -0.960 1.00 94.25 84 VAL A N 1
ATOM 639 C CA . VAL A 1 84 ? -3.080 4.306 -1.567 1.00 94.25 84 VAL A CA 1
ATOM 640 C C . VAL A 1 84 ? -3.634 3.795 -2.893 1.00 94.25 84 VAL A C 1
ATOM 642 O O . VAL A 1 84 ? -4.840 3.863 -3.135 1.00 94.25 84 VAL A O 1
ATOM 645 N N . ARG A 1 85 ? -2.753 3.212 -3.715 1.00 93.31 85 ARG A N 1
ATOM 646 C CA . ARG A 1 85 ? -3.077 2.407 -4.908 1.00 93.31 85 ARG A CA 1
ATOM 647 C C . ARG A 1 85 ? -2.524 1.002 -4.712 1.00 93.31 85 ARG A C 1
ATOM 649 O O . ARG A 1 85 ? -1.367 0.837 -4.330 1.00 93.31 85 ARG A O 1
ATOM 656 N N . VAL A 1 86 ? -3.330 -0.015 -4.997 1.00 94.12 86 VAL A N 1
ATOM 657 C CA . VAL A 1 86 ? -2.884 -1.414 -4.916 1.00 94.12 86 VAL A CA 1
ATOM 658 C C . VAL A 1 86 ? -2.018 -1.758 -6.127 1.00 94.12 86 VAL A C 1
ATOM 660 O O . VAL A 1 86 ? -2.479 -1.645 -7.264 1.00 94.12 86 VAL A O 1
ATOM 663 N N . LEU A 1 87 ? -0.790 -2.223 -5.895 1.00 91.62 87 LEU A N 1
ATOM 664 C CA . LEU A 1 87 ? 0.123 -2.674 -6.949 1.00 91.62 87 LEU A CA 1
ATOM 665 C C . LEU A 1 87 ? 0.026 -4.186 -7.196 1.00 91.62 87 LEU A C 1
ATOM 667 O O . LEU A 1 87 ? 0.076 -4.625 -8.344 1.00 91.62 87 LEU A O 1
ATOM 671 N N . SER A 1 88 ? -0.124 -4.984 -6.135 1.00 92.44 88 SER A N 1
ATOM 672 C CA . SER A 1 88 ? -0.288 -6.443 -6.209 1.00 92.44 88 SER A CA 1
ATOM 673 C C . SER A 1 88 ? -0.896 -7.016 -4.916 1.00 92.44 88 SER A C 1
ATOM 675 O O . SER A 1 88 ? -1.245 -6.278 -3.992 1.00 92.44 88 SER A O 1
ATOM 677 N N . GLY A 1 89 ? -1.066 -8.339 -4.861 1.00 91.69 89 GLY A N 1
ATOM 678 C CA . GLY A 1 89 ? -1.497 -9.088 -3.678 1.00 91.69 89 GLY A CA 1
ATOM 679 C C . GLY A 1 89 ? -2.244 -10.377 -4.035 1.00 91.69 89 GLY A C 1
ATOM 680 O O . GLY A 1 89 ? -2.357 -10.701 -5.226 1.00 91.69 89 GLY A O 1
ATOM 681 N N . PRO A 1 90 ? -2.784 -11.099 -3.036 1.00 91.94 90 PRO A N 1
ATOM 682 C CA . PRO A 1 90 ? -3.482 -12.370 -3.250 1.00 91.94 90 PRO A CA 1
ATOM 683 C C . PRO A 1 90 ? -4.701 -12.224 -4.174 1.00 91.94 90 PRO A C 1
ATOM 685 O O . PRO A 1 90 ? -4.873 -12.976 -5.136 1.00 91.94 90 PRO A O 1
ATOM 688 N N . ASN A 1 91 ? -5.526 -11.203 -3.934 1.00 92.88 91 ASN A N 1
ATOM 689 C CA . ASN A 1 91 ? -6.718 -10.924 -4.723 1.00 92.88 91 ASN A CA 1
ATOM 690 C C . ASN A 1 91 ? -6.411 -9.994 -5.911 1.00 92.88 91 ASN A C 1
ATOM 692 O O . ASN A 1 91 ? -6.367 -8.771 -5.788 1.00 92.88 91 ASN A O 1
ATOM 696 N N . GLN A 1 92 ? -6.275 -10.563 -7.109 1.00 91.81 92 GLN A N 1
ATOM 697 C CA . GLN A 1 92 ? -5.993 -9.789 -8.327 1.00 91.81 92 GLN A CA 1
ATOM 698 C C . GLN A 1 92 ? -7.113 -8.804 -8.729 1.00 91.81 92 GLN A C 1
ATOM 700 O O . GLN A 1 92 ? -6.869 -7.906 -9.531 1.00 91.81 92 GLN A O 1
ATOM 705 N N . ARG A 1 93 ? -8.330 -8.916 -8.168 1.00 92.31 93 ARG A N 1
ATOM 706 C CA . ARG A 1 93 ? -9.454 -8.008 -8.478 1.00 92.31 93 ARG A CA 1
ATOM 707 C C . ARG A 1 93 ? -9.314 -6.616 -7.857 1.00 92.31 93 ARG A C 1
ATOM 709 O O . ARG A 1 93 ? -10.031 -5.715 -8.283 1.00 92.31 93 ARG A O 1
ATOM 716 N N . VAL A 1 94 ? -8.435 -6.437 -6.865 1.00 93.50 94 VAL A N 1
ATOM 717 C CA . VAL A 1 94 ? -8.209 -5.130 -6.217 1.00 93.50 94 VAL A CA 1
ATOM 718 C C . VAL A 1 94 ? -7.006 -4.362 -6.770 1.00 93.50 94 VAL A C 1
ATOM 720 O O . VAL A 1 94 ? -6.815 -3.203 -6.413 1.00 93.50 94 VAL A O 1
ATOM 723 N N . VAL A 1 95 ? -6.219 -4.956 -7.673 1.00 93.19 95 VAL A N 1
ATOM 724 C CA . VAL A 1 95 ? -5.056 -4.300 -8.295 1.00 93.19 95 VAL A CA 1
ATOM 725 C C . VAL A 1 95 ? -5.492 -3.065 -9.089 1.00 93.19 9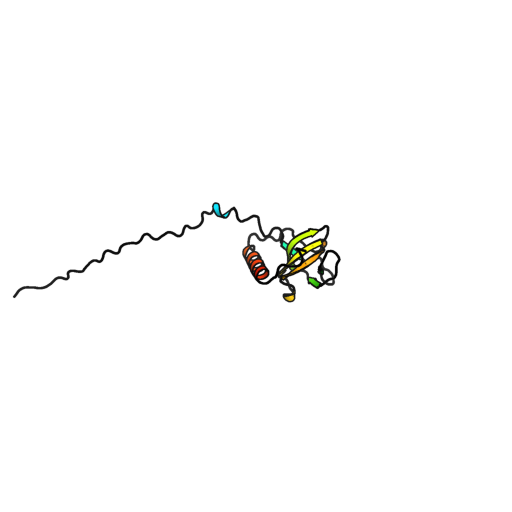5 VAL A C 1
ATOM 727 O O . VAL A 1 95 ? -6.415 -3.121 -9.898 1.00 93.19 95 VAL A O 1
ATOM 730 N N . GLY A 1 96 ? -4.823 -1.936 -8.852 1.00 91.31 96 GLY A N 1
ATOM 731 C CA . GLY A 1 96 ? -5.157 -0.640 -9.441 1.00 91.31 96 GLY A CA 1
ATOM 732 C C . GLY A 1 96 ? -6.338 0.094 -8.798 1.00 91.31 96 GLY A C 1
ATOM 733 O O . GLY A 1 96 ? -6.644 1.200 -9.245 1.00 91.31 96 GLY A O 1
ATOM 734 N N . ILE A 1 97 ? -6.982 -0.457 -7.758 1.00 92.44 97 ILE A N 1
ATOM 735 C CA . ILE A 1 97 ? -7.944 0.300 -6.944 1.00 92.44 97 ILE A CA 1
ATOM 736 C C . ILE A 1 97 ? -7.198 1.357 -6.123 1.00 92.44 97 ILE A C 1
ATOM 738 O O . ILE A 1 97 ? -6.137 1.088 -5.559 1.00 92.44 97 ILE A O 1
ATOM 742 N N . GLU A 1 98 ? -7.806 2.541 -6.038 1.00 92.81 98 GLU A N 1
ATOM 743 C CA . GLU A 1 98 ? -7.381 3.646 -5.180 1.00 92.81 98 GLU A CA 1
ATOM 744 C C . GLU A 1 98 ? -8.415 3.988 -4.107 1.00 92.81 98 GLU A C 1
ATOM 746 O O . GLU A 1 98 ? -9.632 3.906 -4.339 1.00 92.81 98 GLU A O 1
ATOM 751 N N . GLY A 1 99 ? -7.913 4.444 -2.961 1.00 94.25 99 GLY A N 1
ATOM 752 C CA . GLY A 1 99 ? -8.700 5.041 -1.889 1.00 94.25 99 GLY A CA 1
ATOM 753 C C . GLY A 1 99 ? -7.942 5.115 -0.566 1.00 94.25 99 GLY A C 1
ATOM 754 O O . GLY A 1 99 ? -6.757 4.800 -0.478 1.00 94.25 99 GLY A O 1
ATOM 755 N N . TRP A 1 100 ? -8.657 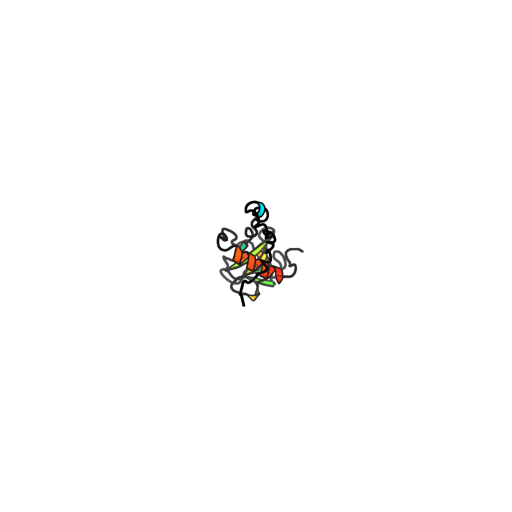5.524 0.476 1.00 95.81 100 TRP A N 1
ATOM 756 C CA . TRP A 1 100 ? -8.130 5.693 1.826 1.00 95.81 100 TRP A CA 1
ATOM 757 C C . TRP A 1 100 ? -8.211 4.393 2.630 1.00 95.81 100 TRP A C 1
ATOM 759 O O . TRP A 1 100 ? -9.258 3.743 2.661 1.00 95.81 100 TRP A O 1
ATOM 769 N N . VAL A 1 101 ? -7.128 4.047 3.325 1.00 97.38 101 VAL A N 1
ATOM 770 C CA . VAL A 1 101 ? -7.032 2.922 4.270 1.00 97.38 101 VAL A CA 1
ATOM 771 C C . VAL A 1 101 ? -6.500 3.409 5.620 1.00 97.38 101 VAL A C 1
ATOM 773 O O . VAL A 1 101 ? -5.870 4.462 5.699 1.00 97.38 101 VAL A O 1
ATOM 776 N N . ASN A 1 102 ? -6.755 2.659 6.694 1.00 97.19 102 ASN A N 1
ATOM 777 C CA . ASN A 1 102 ? -6.199 2.964 8.014 1.00 97.19 102 ASN A CA 1
ATOM 778 C C . ASN A 1 102 ? -4.706 2.588 8.045 1.00 97.19 102 ASN A C 1
ATOM 780 O O . ASN A 1 102 ? -4.362 1.423 7.838 1.00 97.19 102 ASN A O 1
ATOM 784 N N . SER A 1 103 ? -3.839 3.566 8.314 1.00 96.25 103 SER A N 1
ATOM 785 C CA . SER A 1 103 ? -2.376 3.438 8.272 1.00 96.25 103 SER A CA 1
ATOM 786 C C . SER A 1 103 ? -1.826 2.382 9.236 1.00 96.25 103 SER A C 1
ATOM 788 O O . SER A 1 103 ? -0.778 1.811 8.962 1.00 96.25 103 SER A O 1
ATOM 790 N N . ASN A 1 104 ? -2.542 2.054 10.318 1.00 96.31 104 ASN A N 1
ATOM 791 C CA . ASN A 1 104 ? -2.104 1.081 11.331 1.00 96.31 104 ASN A CA 1
ATOM 792 C C . ASN A 1 104 ? -1.961 -0.364 10.797 1.00 96.31 104 ASN A C 1
ATOM 794 O O . ASN A 1 104 ? -1.418 -1.223 11.490 1.00 96.31 104 ASN A O 1
ATOM 798 N N . TYR A 1 105 ? -2.468 -0.638 9.591 1.00 97.12 105 TYR A N 1
ATOM 799 C CA . TYR A 1 105 ? -2.372 -1.930 8.900 1.00 97.12 105 TYR A CA 1
ATOM 800 C C . TYR A 1 105 ? -1.338 -1.924 7.763 1.00 97.12 105 TYR A C 1
ATOM 802 O O . TYR A 1 105 ? -1.263 -2.885 7.002 1.00 97.12 105 TYR A O 1
ATOM 810 N N . LEU A 1 106 ? -0.562 -0.847 7.608 1.00 95.56 106 LEU A N 1
ATOM 811 C CA . LEU A 1 106 ? 0.489 -0.729 6.601 1.00 95.56 106 LEU A CA 1
ATOM 812 C C . LEU A 1 106 ? 1.860 -0.866 7.266 1.00 95.56 106 LEU A C 1
ATOM 814 O O . LEU A 1 106 ? 2.230 -0.035 8.090 1.00 95.56 106 LEU A O 1
ATOM 818 N N . ASN A 1 107 ? 2.636 -1.874 6.866 1.00 92.94 107 ASN A N 1
ATOM 819 C CA . ASN A 1 107 ? 4.069 -1.886 7.131 1.00 92.94 107 ASN A CA 1
ATOM 820 C C . ASN A 1 107 ? 4.812 -1.323 5.914 1.00 92.94 107 ASN A C 1
ATOM 822 O O . ASN A 1 107 ? 4.850 -1.960 4.861 1.00 92.94 107 ASN A O 1
ATOM 826 N N . CYS A 1 108 ? 5.382 -0.132 6.070 1.00 87.44 108 CYS A N 1
ATOM 827 C CA . CYS A 1 108 ? 6.212 0.532 5.063 1.00 87.44 108 CYS A CA 1
ATOM 828 C C . CYS A 1 108 ? 7.715 0.399 5.373 1.00 87.44 108 CYS A C 1
ATOM 830 O O . CYS A 1 108 ? 8.557 0.801 4.573 1.00 87.44 108 CYS A O 1
ATOM 832 N N . GLU A 1 109 ? 8.077 -0.151 6.537 1.00 79.88 109 GLU A N 1
ATOM 833 C CA . GLU A 1 109 ? 9.472 -0.295 6.933 1.00 79.88 109 GLU A CA 1
ATOM 834 C C . GLU A 1 109 ? 10.132 -1.451 6.179 1.00 79.88 109 GLU A C 1
ATOM 836 O O . GLU A 1 109 ? 9.682 -2.597 6.213 1.00 79.88 109 GLU A O 1
ATOM 841 N N . ASN A 1 110 ? 11.263 -1.142 5.544 1.00 61.88 110 ASN A N 1
ATOM 842 C CA . ASN A 1 110 ? 12.224 -2.124 5.052 1.00 61.88 110 ASN A CA 1
ATOM 843 C C . ASN A 1 110 ? 11.651 -3.162 4.060 1.00 61.88 110 ASN A C 1
ATOM 845 O O . ASN A 1 110 ? 12.049 -4.330 4.058 1.00 61.88 110 ASN A O 1
ATOM 849 N N . ILE A 1 111 ? 10.773 -2.724 3.146 1.00 63.47 111 ILE A N 1
ATOM 850 C CA . ILE A 1 111 ? 10.543 -3.440 1.881 1.00 63.47 111 ILE A CA 1
ATOM 851 C C . ILE A 1 111 ? 11.841 -3.336 1.071 1.00 63.47 111 ILE A C 1
ATOM 853 O O . ILE A 1 111 ? 12.034 -2.404 0.293 1.00 63.47 111 ILE A O 1
ATOM 857 N N . GLY A 1 112 ? 12.758 -4.275 1.320 1.00 54.09 112 GLY A N 1
ATOM 858 C CA . GLY A 1 112 ? 14.153 -4.257 0.874 1.00 54.09 112 GLY A CA 1
ATOM 859 C C . GLY A 1 112 ? 14.327 -4.380 -0.639 1.00 54.09 112 GLY A C 1
ATOM 860 O O . GLY A 1 112 ? 14.816 -5.391 -1.140 1.00 54.09 112 GLY A O 1
ATOM 861 N N . CYS A 1 113 ? 13.963 -3.335 -1.379 1.00 62.50 113 CYS A N 1
ATOM 862 C CA . CYS A 1 113 ? 13.907 -3.345 -2.835 1.00 62.50 113 CYS A CA 1
ATOM 863 C C . CYS A 1 113 ? 15.281 -3.424 -3.518 1.00 62.50 113 CYS A C 1
ATOM 865 O O . CYS A 1 113 ? 15.314 -3.622 -4.724 1.00 62.50 113 CYS A O 1
ATOM 867 N N . TYR A 1 114 ? 16.410 -3.367 -2.803 1.00 52.12 114 TYR A N 1
ATOM 868 C CA . TYR A 1 114 ? 17.766 -3.267 -3.378 1.00 52.12 114 TYR A CA 1
ATOM 869 C C . TYR A 1 114 ? 18.192 -4.386 -4.364 1.00 52.12 114 TYR A C 1
ATOM 871 O O . TYR A 1 114 ? 19.246 -4.274 -4.988 1.00 52.12 114 TYR A O 1
ATOM 879 N N . ARG A 1 115 ? 17.395 -5.457 -4.528 1.00 47.97 115 ARG A N 1
ATOM 880 C CA . ARG A 1 115 ? 17.502 -6.452 -5.625 1.00 47.97 115 ARG A CA 1
ATOM 881 C C . ARG A 1 115 ? 16.166 -6.808 -6.307 1.00 47.97 115 ARG A C 1
ATOM 883 O O . ARG A 1 115 ? 16.097 -7.778 -7.055 1.00 47.97 115 ARG A O 1
ATOM 890 N N . ALA A 1 116 ? 15.106 -6.047 -6.037 1.00 56.88 116 ALA A N 1
ATOM 891 C CA . ALA A 1 116 ? 13.740 -6.266 -6.522 1.00 56.88 116 ALA A CA 1
ATOM 892 C C . ALA A 1 116 ? 13.045 -4.996 -7.069 1.00 56.88 116 ALA A C 1
ATOM 894 O O . ALA A 1 116 ? 11.932 -5.113 -7.587 1.00 56.88 116 ALA A O 1
ATOM 895 N N . CYS A 1 117 ? 13.693 -3.817 -7.001 1.00 65.19 117 CYS A N 1
ATOM 896 C CA . CYS A 1 117 ? 13.207 -2.528 -7.518 1.00 65.19 117 CYS A CA 1
ATOM 897 C C . CYS A 1 117 ? 12.510 -2.687 -8.869 1.00 65.19 117 CYS A C 1
ATOM 899 O O . CYS A 1 117 ? 11.343 -2.333 -9.016 1.00 65.19 117 CYS A O 1
ATOM 901 N N . ASP A 1 118 ? 13.214 -3.281 -9.832 1.00 68.88 118 ASP A N 1
ATOM 902 C CA . ASP A 1 118 ? 12.804 -3.368 -11.231 1.00 68.88 118 ASP A CA 1
ATOM 903 C C . ASP A 1 118 ? 11.447 -4.052 -11.400 1.00 68.88 118 ASP A C 1
ATOM 905 O O . ASP A 1 118 ? 10.607 -3.585 -12.167 1.00 68.88 118 ASP A O 1
ATOM 909 N N . GLN A 1 119 ? 11.182 -5.125 -10.648 1.00 76.50 119 GLN A N 1
ATOM 910 C CA . GLN A 1 119 ? 9.899 -5.824 -10.722 1.00 76.50 119 GLN A CA 1
ATOM 911 C C . GLN A 1 119 ? 8.758 -4.949 -10.196 1.00 76.50 119 GLN A C 1
ATOM 913 O O . GLN A 1 119 ? 7.692 -4.901 -10.813 1.00 76.50 119 GLN A O 1
ATOM 918 N N . VAL A 1 120 ? 8.979 -4.210 -9.104 1.00 76.19 120 VAL A N 1
ATOM 919 C CA . VAL A 1 120 ? 7.954 -3.333 -8.520 1.00 76.19 120 VAL A CA 1
ATOM 920 C C . VAL A 1 120 ? 7.751 -2.063 -9.350 1.00 76.19 120 VAL A C 1
ATOM 922 O O . VAL A 1 120 ? 6.612 -1.640 -9.536 1.00 76.19 120 VAL A O 1
ATOM 925 N N . ILE A 1 121 ? 8.812 -1.506 -9.941 1.00 78.00 121 ILE A N 1
ATOM 926 C CA . ILE A 1 121 ? 8.740 -0.407 -10.916 1.00 78.00 121 ILE A CA 1
ATOM 927 C C . ILE A 1 121 ? 7.933 -0.850 -12.144 1.00 78.00 121 ILE A C 1
ATOM 929 O O . ILE A 1 121 ? 7.017 -0.149 -12.572 1.00 78.00 121 ILE A O 1
ATOM 933 N N . GLN A 1 122 ? 8.191 -2.048 -12.678 1.00 80.94 122 GLN A N 1
ATOM 934 C CA . GLN A 1 122 ? 7.421 -2.599 -13.797 1.00 80.94 122 GLN A CA 1
ATOM 935 C C . GLN A 1 122 ? 5.957 -2.880 -13.424 1.00 80.94 122 GLN A C 1
ATOM 937 O O . GLN A 1 122 ? 5.068 -2.614 -14.234 1.00 80.94 122 GLN A O 1
ATOM 942 N N . LEU A 1 123 ? 5.666 -3.359 -12.207 1.00 82.81 123 LEU A N 1
ATOM 943 C CA . LEU A 1 123 ? 4.290 -3.485 -11.707 1.00 82.81 123 LEU A CA 1
ATOM 944 C C . LEU A 1 123 ? 3.602 -2.116 -11.619 1.00 82.81 123 LEU A C 1
ATOM 946 O O . LEU A 1 123 ? 2.524 -1.949 -12.189 1.00 82.81 123 LEU A O 1
ATOM 950 N N . ARG A 1 124 ? 4.240 -1.121 -10.993 1.00 82.38 124 ARG A N 1
ATOM 951 C CA . ARG A 1 124 ? 3.719 0.247 -10.872 1.00 82.38 124 ARG A CA 1
ATOM 952 C C . ARG A 1 124 ? 3.431 0.864 -12.238 1.00 82.38 124 ARG A C 1
ATOM 954 O O . ARG A 1 124 ? 2.330 1.359 -12.455 1.00 82.38 124 ARG A O 1
ATOM 961 N N . ASN A 1 125 ? 4.354 0.751 -13.191 1.00 84.69 125 ASN A N 1
ATOM 962 C CA . ASN A 1 125 ? 4.168 1.251 -14.555 1.00 84.69 125 ASN A CA 1
ATOM 963 C C . ASN A 1 125 ? 2.985 0.564 -15.263 1.00 84.69 125 ASN A C 1
ATOM 965 O O . ASN A 1 125 ? 2.166 1.236 -15.889 1.00 84.69 125 ASN A O 1
ATOM 969 N N . ARG A 1 126 ? 2.836 -0.761 -15.113 1.00 85.81 126 ARG A N 1
ATOM 970 C CA . ARG A 1 126 ? 1.697 -1.524 -15.665 1.00 85.81 126 ARG A CA 1
ATOM 971 C C . ARG A 1 126 ? 0.358 -1.146 -15.034 1.00 85.81 126 ARG A C 1
ATOM 973 O O . ARG A 1 126 ? -0.653 -1.187 -15.731 1.00 85.81 126 ARG A O 1
ATOM 980 N N . VAL A 1 127 ? 0.333 -0.815 -13.744 1.00 85.00 127 VAL A N 1
ATOM 981 C CA . VAL A 1 127 ? -0.878 -0.363 -13.045 1.00 85.00 127 VAL A CA 1
ATOM 982 C C . VAL A 1 127 ? -1.215 1.074 -13.449 1.00 85.00 127 VAL A C 1
ATOM 984 O O . VAL A 1 127 ? -2.327 1.326 -13.903 1.00 85.00 127 VAL A O 1
ATOM 987 N N . ASN A 1 128 ? -0.250 1.994 -13.401 1.00 82.69 128 ASN A N 1
ATOM 988 C CA . ASN A 1 128 ? -0.437 3.397 -13.783 1.00 82.69 128 ASN A CA 1
ATOM 989 C C . ASN A 1 128 ? -0.904 3.551 -15.245 1.00 82.69 128 ASN A C 1
ATOM 991 O O . ASN A 1 128 ? -1.735 4.403 -15.530 1.00 82.69 128 ASN A O 1
ATOM 995 N N . ALA A 1 129 ? -0.452 2.685 -16.161 1.00 80.25 129 ALA A N 1
ATOM 996 C CA . ALA A 1 129 ? -0.920 2.655 -17.553 1.00 80.25 129 ALA A CA 1
ATOM 997 C C . ALA A 1 129 ? -2.365 2.132 -17.741 1.00 80.25 129 ALA A C 1
ATOM 999 O O . ALA A 1 129 ? -2.915 2.229 -18.837 1.00 80.25 129 ALA A O 1
ATOM 1000 N N . ARG A 1 130 ? -2.982 1.551 -16.701 1.00 81.44 130 ARG A N 1
ATOM 1001 C CA . ARG A 1 130 ? -4.362 1.022 -16.707 1.00 81.44 130 ARG A CA 1
ATOM 1002 C C . ARG A 1 130 ? -5.331 1.875 -15.885 1.00 81.44 130 ARG A C 1
ATOM 1004 O O . ARG A 1 130 ? -6.520 1.922 -16.200 1.00 81.44 130 ARG A O 1
ATOM 1011 N N . THR A 1 131 ? -4.844 2.511 -14.824 1.00 69.94 131 THR A N 1
ATOM 1012 C CA . THR A 1 131 ? -5.659 3.251 -13.855 1.00 69.94 131 THR A CA 1
ATOM 1013 C C . THR A 1 131 ? -5.913 4.690 -14.322 1.00 69.94 131 THR A C 1
ATOM 1015 O O . THR A 1 131 ? -5.000 5.409 -14.716 1.00 69.94 131 THR A O 1
ATOM 1018 N N . ARG A 1 132 ? -7.177 5.133 -14.278 1.00 67.38 132 ARG A N 1
ATOM 1019 C CA . ARG A 1 132 ? -7.552 6.549 -14.480 1.00 67.38 132 ARG A CA 1
ATOM 1020 C C . ARG A 1 132 ? -7.223 7.366 -13.219 1.00 67.38 132 ARG A C 1
ATOM 1022 O O . ARG A 1 132 ? -7.247 6.768 -12.148 1.00 67.38 132 ARG A O 1
ATOM 1029 N N . PRO A 1 133 ? -7.009 8.698 -13.303 1.00 62.88 133 PRO A N 1
ATOM 1030 C CA . PRO A 1 133 ? -6.753 9.544 -12.132 1.00 62.88 133 PRO A CA 1
ATOM 1031 C C . PRO A 1 133 ? -7.771 9.283 -11.013 1.00 62.88 133 PRO A C 1
ATOM 1033 O O . PRO A 1 133 ? -8.978 9.443 -11.221 1.00 62.88 133 PRO A O 1
ATOM 1036 N N . GLY A 1 134 ? -7.285 8.781 -9.877 1.00 64.81 134 GLY A N 1
ATOM 1037 C CA . GLY A 1 134 ? -8.126 8.158 -8.865 1.00 64.81 134 GLY A CA 1
ATOM 1038 C C . GLY A 1 134 ? -8.588 9.091 -7.749 1.00 64.81 134 GLY A C 1
ATOM 1039 O O . GLY A 1 134 ? -8.636 10.313 -7.885 1.00 64.81 134 GLY A O 1
ATOM 1040 N N . MET A 1 135 ? -9.030 8.485 -6.646 1.00 70.56 135 MET A N 1
ATOM 1041 C CA . MET A 1 135 ? -9.744 9.188 -5.573 1.00 70.56 135 MET A CA 1
ATOM 1042 C C . MET A 1 135 ? -8.826 9.939 -4.601 1.00 70.56 135 MET A C 1
ATOM 1044 O O . MET A 1 135 ? -9.318 10.776 -3.856 1.00 70.56 135 MET A O 1
ATOM 1048 N N . CYS A 1 136 ? -7.511 9.708 -4.639 1.00 73.81 136 CYS A N 1
ATOM 1049 C CA . CYS A 1 136 ? -6.526 10.371 -3.774 1.00 73.81 136 CYS A CA 1
ATOM 1050 C C . CYS A 1 136 ? -6.168 11.809 -4.210 1.00 73.81 136 CYS A C 1
ATOM 1052 O O . CYS A 1 136 ? -5.067 12.288 -3.949 1.00 73.81 136 CYS A O 1
ATOM 1054 N N . SER A 1 137 ? -7.040 12.486 -4.964 1.00 60.22 137 SER A N 1
ATOM 1055 C CA . SER A 1 137 ? -6.767 13.804 -5.567 1.00 60.22 137 SER A CA 1
ATOM 1056 C C . SER A 1 137 ? -8.044 14.641 -5.752 1.00 60.22 137 SER A C 1
ATOM 1058 O O . SER A 1 137 ? -8.198 15.333 -6.760 1.00 60.22 137 SER A O 1
ATOM 1060 N N . ARG A 1 138 ? -8.990 14.527 -4.811 1.00 51.75 138 ARG A N 1
ATOM 1061 C CA . ARG A 1 138 ? -10.250 15.284 -4.750 1.00 51.75 138 ARG A CA 1
ATOM 1062 C C . ARG A 1 138 ? -10.588 15.658 -3.313 1.00 51.75 138 ARG A C 1
ATOM 1064 O O . ARG A 1 138 ? -10.298 14.818 -2.436 1.00 51.75 138 ARG A O 1
#

Sequence (138 aa):
MKLFWIFGSLLLPLALAPIAQAETPRSDDMQLALTDPLQNLCIVTNIQQGQLAVRNSPGGQSRAGLDNDNLVEVYQQQGNWSCVRVLSGPNQRVVGIEGWVNSNYLNCENIGCYRACDQVIQLRNRVNARTRPGMCSR

pLDDT: mean 77.72, std 18.21, range [39.56, 97.81]

Radius of gyration: 28.5 Å; chains: 1; bounding box: 70×31×93 Å

Secondary structure (DSSP, 8-state):
-----------------------PPPTTGGGTT-S-TTTTEEEE----SS-EEEESSTT--EEEEEPTT-EEEEEEEETTEEEEEEEE-S-GGGTT-EEEEEGGGEE-TT--GGGTHHHHHHHHHHHHTT--S-STT-

Foldseek 3Di:
DDDDDDDDDPDDDPPPDPDPPPDDDDPVVVPVPPPPQLLQKWWFAPCPDDFFFFALAVVHDGDDGHDGRFIWGFDDDDVQKTWIATLDGDDPVRHLDTGITGNVRIDSPCPPCVPPSVVSVVSVVVSVVVHDDDSPPD